Protein 4LB6 (pdb70)

Secondary structure (DSSP, 8-state):
-HHHHHHHHHHHHHH-SB-HHHHHHHHT--HHHHHHHHHHHHHTTSEEEE--TTSPPEEEE--

Nearest PDB structures (foldseek):
  4lb5-assembly1_B  TM=1.004E+00  e=7.755E-12  Danio rerio
  5j6x-assembly2_B  TM=9.483E-01  e=6.831E-11  Danio rerio
  3e6m-assembly1_B  TM=8.869E-01  e=2.151E-03  Ruegeria pomeroyi
  7ast-assembly1_X  TM=8.896E-01  e=1.431E-02  Homo sapiens
  8rxh-assembly1_Sa  TM=7.486E-01  e=6.612E-03  Leishmania major strain Friedlin

Structure (mmCIF, N/CA/C/O backbone):
data_4LB6
#
_entry.id   4LB6
#
_cell.length_a   110.910
_cell.length_b   110.910
_cell.length_c   43.140
_cell.angle_alpha   90.00
_cell.angle_beta   90.00
_cell.angle_gamma   90.00
#
_symmetry.space_group_name_H-M   'I 4 2 2'
#
loop_
_entity.id
_entity.type
_entity.pdbx_description
1 polymer 'Protein kinase containing Z-DNA binding domains'
2 polymer "5'-D(*TP*CP*GP*CP*GP*CP*GP*CP*GP*CP*GP*CP*G)-3'"
3 water water
#
loop_
_atom_site.group_PDB
_atom_site.id
_atom_site.type_symbol
_atom_site.label_atom_id
_atom_site.label_alt_id
_atom_site.label_comp_id
_atom_site.label_asym_id
_atom_site.label_entity_id
_atom_site.label_seq_id
_atom_site.pdbx_PDB_ins_code
_atom_site.Cartn_x
_atom_site.Cartn_y
_atom_site.Cartn_z
_atom_site.occupancy
_atom_site.B_iso_or_equiv
_atom_site.auth_seq_id
_atom_site.auth_comp_id
_atom_site.auth_asym_id
_atom_site.auth_atom_id
_atom_site.pdbx_PDB_model_num
ATOM 1 N N . GLU A 1 9 ? -8.712 20.794 28.724 1.00 55.75 7 GLU B N 1
ATOM 2 C CA . GLU A 1 9 ? -7.316 20.716 28.314 1.00 48.62 7 GLU B CA 1
ATOM 3 C C . GLU A 1 9 ? -6.620 22.063 28.173 1.00 45.72 7 GLU B C 1
ATOM 4 O O . GLU A 1 9 ? -7.074 23.015 27.485 1.00 40.30 7 GLU B O 1
ATOM 10 N N . ASN A 1 10 ? -5.438 22.087 28.757 1.00 47.02 8 ASN B N 1
ATOM 11 C CA . ASN A 1 10 ? -4.464 23.116 28.476 1.00 45.66 8 ASN B CA 1
ATOM 12 C C . ASN A 1 10 ? -4.098 23.053 27.009 1.00 41.20 8 ASN B C 1
ATOM 13 O O . ASN A 1 10 ? -3.828 24.080 26.404 1.00 38.28 8 ASN B O 1
ATOM 18 N N . GLU A 1 11 ? -4.146 21.861 26.414 1.00 41.66 9 GLU B N 1
ATOM 19 C CA . GLU A 1 11 ? -3.819 21.751 24.994 1.00 41.41 9 GLU B CA 1
ATOM 20 C C . GLU A 1 11 ? -4.852 22.465 24.109 1.00 36.62 9 GLU B C 1
ATOM 21 O O . GLU A 1 11 ? -4.506 23.124 23.133 1.00 38.44 9 GLU B O 1
ATOM 27 N N . ILE A 1 12 ? -6.125 22.269 24.417 1.00 29.03 10 ILE B N 1
ATOM 28 C CA . ILE A 1 12 ? -7.191 22.972 23.678 1.00 28.30 10 ILE B CA 1
ATOM 29 C C . ILE A 1 12 ? -6.989 24.457 23.824 1.00 30.93 10 ILE B C 1
ATOM 30 O O . ILE A 1 12 ? -7.071 25.205 22.857 1.00 27.79 10 ILE B O 1
ATOM 35 N N . GLU A 1 13 ? -6.735 24.898 25.057 1.00 30.66 11 GLU B N 1
ATOM 36 C CA . GLU A 1 13 ? -6.671 26.328 25.280 1.00 33.39 11 GLU B CA 1
ATOM 37 C C . GLU A 1 13 ? -5.448 26.879 24.582 1.00 27.59 11 GLU B C 1
ATOM 38 O O . GLU A 1 13 ? -5.529 27.942 24.013 1.00 28.91 11 GLU B O 1
ATOM 44 N N . MET A 1 14 ? -4.327 26.162 24.619 1.00 30.89 12 MET B N 1
ATOM 45 C CA . MET A 1 14 ? -3.141 26.607 23.882 1.00 33.60 12 MET B CA 1
ATOM 46 C C . MET A 1 14 ? -3.443 26.720 22.390 1.00 37.44 12 MET B C 1
ATOM 47 O O . MET A 1 14 ? -3.034 27.693 21.718 1.00 31.40 12 MET B O 1
ATOM 52 N N . ARG A 1 15 ? -4.150 25.723 21.864 1.00 30.39 13 ARG B N 1
ATOM 53 C CA . ARG A 1 15 ? -4.456 25.703 20.430 1.00 31.05 13 ARG B CA 1
ATOM 54 C C . ARG A 1 15 ? -5.409 26.855 20.011 1.00 28.93 13 ARG B C 1
ATOM 55 O O . ARG A 1 15 ? -5.257 27.463 18.953 1.00 29.63 13 ARG B O 1
ATOM 63 N N . ILE A 1 16 ? -6.347 27.184 20.879 1.00 27.13 14 ILE B N 1
ATOM 64 C CA . ILE A 1 16 ? -7.226 28.314 20.627 1.00 25.95 14 ILE B CA 1
ATOM 65 C C . ILE A 1 16 ? -6.448 29.625 20.641 1.00 27.03 14 ILE B C 1
ATOM 66 O O . ILE A 1 16 ? -6.605 30.468 19.744 1.00 26.88 14 ILE B O 1
ATOM 71 N N . CYS A 1 17 ? -5.587 29.778 21.640 1.00 27.18 15 CYS B N 1
ATOM 72 C CA . CYS A 1 17 ? -4.871 31.024 21.776 1.00 27.93 15 CYS B CA 1
ATOM 73 C C . CYS A 1 17 ? -3.886 31.150 20.627 1.00 34.39 15 CYS B C 1
ATOM 74 O O . CYS A 1 17 ? -3.589 32.247 20.147 1.00 34.16 15 CYS B O 1
ATOM 77 N N . ASP A 1 18 ? -3.368 30.019 20.196 1.00 30.91 16 ASP B N 1
ATOM 78 C CA . ASP A 1 18 ? -2.400 30.058 19.098 1.00 33.13 16 ASP B CA 1
ATOM 79 C C . ASP A 1 18 ? -3.092 30.453 17.780 1.00 33.05 16 ASP B C 1
ATOM 80 O O . ASP A 1 18 ? -2.544 31.176 16.958 1.00 34.52 16 ASP B O 1
ATOM 85 N N . TYR A 1 19 ? -4.310 29.957 17.594 1.00 31.46 17 TYR B N 1
ATOM 86 C CA . TYR A 1 19 ? -5.121 30.396 16.464 1.00 31.44 17 TYR B CA 1
ATOM 87 C C . TYR A 1 19 ? -5.332 31.933 16.461 1.00 31.12 17 TYR B C 1
ATOM 88 O O . TYR A 1 19 ? -5.104 32.634 15.429 1.00 32.60 17 TYR B O 1
ATOM 97 N N . LEU A 1 20 ? -5.747 32.452 17.610 1.00 30.50 18 LEU B N 1
ATOM 98 C CA . LEU A 1 20 ? -5.923 33.888 17.752 1.00 34.09 18 LEU B CA 1
ATOM 99 C C . LEU A 1 20 ? -4.588 34.656 17.571 1.00 33.16 18 LEU B C 1
ATOM 100 O O . LEU A 1 20 ? -4.577 35.730 16.990 1.00 38.02 18 LEU B O 1
ATOM 105 N N . ARG A 1 21 ? -3.487 34.118 18.070 1.00 32.35 19 ARG B N 1
ATOM 106 C CA . ARG A 1 21 ? -2.187 34.789 17.848 1.00 34.28 19 ARG B CA 1
ATOM 107 C C . ARG A 1 21 ? -1.898 34.973 16.371 1.00 36.18 19 ARG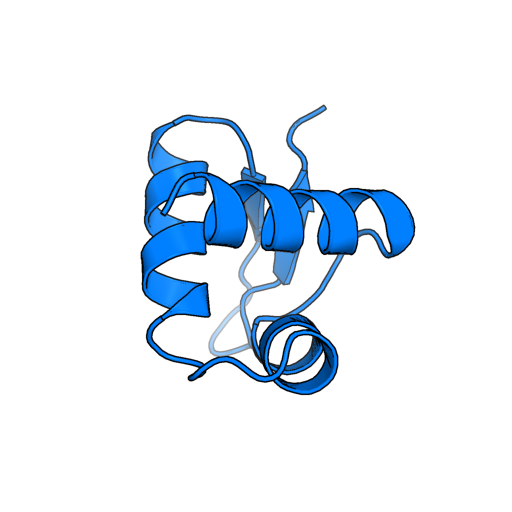 B C 1
ATOM 108 O O . ARG A 1 21 ? -1.436 36.039 15.945 1.00 44.25 19 ARG B O 1
ATOM 116 N N . ARG A 1 22 ? -2.157 33.932 15.581 1.00 36.56 20 ARG B N 1
ATOM 117 C CA . ARG A 1 22 ? -1.860 33.981 14.147 1.00 38.86 20 ARG B CA 1
ATOM 118 C C . ARG A 1 22 ? -2.917 34.710 13.332 1.00 43.05 20 ARG B C 1
ATOM 119 O O . ARG A 1 22 ? -2.617 35.277 12.271 1.00 41.03 20 ARG B O 1
ATOM 127 N N . HIS A 1 23 ? -4.166 34.678 13.786 1.00 40.12 21 HIS B N 1
ATOM 128 C CA . HIS A 1 23 ? -5.232 35.212 12.949 1.00 38.17 21 HIS B CA 1
ATOM 129 C C . HIS A 1 23 ? -5.831 36.522 13.394 1.00 38.51 21 HIS B C 1
ATOM 130 O O . HIS A 1 23 ? -6.568 37.119 12.623 1.00 38.89 21 HIS B O 1
ATOM 137 N N . GLY A 1 24 ? -5.546 36.959 14.612 1.00 45.88 22 GLY B N 1
ATOM 138 C CA . GLY A 1 24 ? -6.253 38.083 15.185 1.00 46.72 22 GLY B CA 1
ATOM 139 C C . GLY A 1 24 ? -7.745 37.797 15.355 1.00 46.85 22 GLY B C 1
ATOM 140 O O . GLY A 1 24 ? -8.166 36.636 15.512 1.00 40.72 22 GLY B O 1
ATOM 141 N N . ARG A 1 25 ? -8.532 38.873 15.309 1.00 47.50 23 ARG B N 1
ATOM 142 C CA . ARG A 1 25 ? -9.972 38.840 15.561 1.00 40.46 23 ARG B CA 1
ATOM 143 C C . ARG A 1 25 ? -10.619 37.688 14.819 1.00 38.87 23 ARG B C 1
ATOM 144 O O . ARG A 1 25 ? -10.493 37.599 13.603 1.00 44.30 23 ARG B O 1
ATOM 152 N N . SER A 1 26 ? -11.318 36.811 15.560 1.00 34.92 24 SER B N 1
ATOM 153 C CA . SER A 1 26 ? -11.949 35.635 14.984 1.00 38.25 24 SER B CA 1
ATOM 154 C C . SER A 1 26 ? -13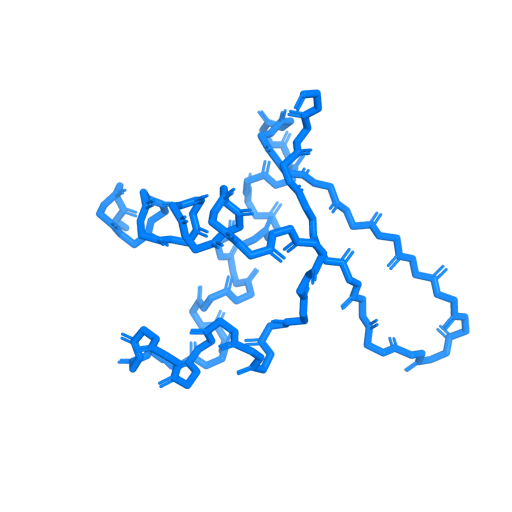.242 35.286 15.706 1.00 34.77 24 SER B C 1
ATOM 155 O O . SER A 1 26 ? -13.410 35.604 16.909 1.00 33.32 24 SER B O 1
ATOM 158 N N . THR A 1 27 ? -14.160 34.639 14.987 1.00 38.66 25 THR B N 1
ATOM 159 C CA . THR A 1 27 ? -15.368 34.093 15.606 1.00 32.66 25 THR B CA 1
ATOM 160 C C . THR A 1 27 ? -15.110 32.638 16.007 1.00 30.92 25 THR B C 1
ATOM 161 O O . THR A 1 27 ? -14.115 32.013 15.581 1.00 31.66 25 THR B O 1
ATOM 165 N N . VAL A 1 28 ? -15.974 32.104 16.859 1.00 24.92 26 VAL B N 1
ATOM 166 C CA . VAL A 1 28 ? -15.830 30.698 17.247 1.00 25.47 26 VAL B CA 1
ATOM 167 C C . VAL A 1 28 ? -15.897 29.785 16.004 1.00 21.89 26 VAL B C 1
ATOM 168 O O . VAL A 1 28 ? -15.280 28.717 15.958 1.00 23.18 26 VAL B O 1
ATOM 172 N N . GLN A 1 29 ? -16.665 30.196 15.006 1.00 24.34 27 GLN B N 1
ATOM 173 C CA . GLN A 1 29 ? -16.823 29.364 13.840 1.00 30.39 27 GLN B CA 1
ATOM 174 C C . GLN A 1 29 ? -15.480 29.205 13.092 1.00 38.38 27 GLN B C 1
ATOM 175 O O . GLN A 1 29 ? -15.080 28.074 12.729 1.00 33.20 27 GLN B O 1
ATOM 181 N N . ASP A 1 30 ? -14.757 30.330 12.953 1.00 35.74 28 ASP B N 1
ATOM 182 C CA . ASP A 1 30 ? -13.370 30.349 12.456 1.00 38.63 28 ASP B CA 1
ATOM 183 C C . ASP A 1 30 ? -12.499 29.306 13.138 1.00 37.01 28 ASP B C 1
ATOM 184 O O . ASP A 1 30 ? -11.793 28.522 12.501 1.00 38.61 28 ASP B O 1
ATOM 189 N N . ILE A 1 31 ? -12.551 29.321 14.461 1.00 32.90 29 ILE B N 1
ATOM 190 C CA . ILE A 1 31 ? -11.624 28.545 15.299 1.00 24.69 29 ILE B CA 1
ATOM 191 C C . ILE A 1 31 ? -12.003 27.046 15.293 1.00 26.60 29 ILE B C 1
ATOM 192 O O . ILE A 1 31 ? -11.156 26.175 15.034 1.00 29.02 29 ILE B O 1
ATOM 197 N N . PHE A 1 32 ? -13.280 26.711 15.504 1.00 23.92 30 PHE B N 1
ATOM 198 C CA . PHE A 1 32 ? -13.593 25.261 15.616 1.00 23.57 30 PHE B CA 1
ATOM 199 C C . PHE A 1 32 ? -13.397 24.479 14.320 1.00 28.17 30 PHE B C 1
ATOM 200 O O . PHE A 1 32 ? -13.088 23.287 14.339 1.00 27.61 30 PHE B O 1
ATOM 208 N N . LYS A 1 33 ? -13.609 25.112 13.174 1.00 30.51 31 LYS B N 1
ATOM 209 C CA . LYS A 1 33 ? -13.430 24.369 11.943 1.00 32.32 31 LYS B CA 1
ATOM 210 C C . LYS A 1 33 ? -11.950 24.101 11.692 1.00 42.03 31 LYS B C 1
ATOM 211 O O . LYS A 1 33 ? -11.605 23.041 11.183 1.00 44.09 31 LYS B O 1
ATOM 217 N N . GLU A 1 34 ? -11.079 25.056 12.019 1.00 35.97 32 GLU B N 1
ATOM 218 C CA . GLU A 1 34 ? -9.649 24.866 11.769 1.00 42.83 32 GLU B CA 1
ATOM 219 C C . GLU A 1 34 ? -9.105 23.838 12.744 1.00 43.24 32 GLU B C 1
ATOM 220 O O . GLU A 1 34 ? -8.358 22.948 12.360 1.00 48.25 32 GLU B O 1
ATOM 226 N N . LEU A 1 35 ? -9.522 23.935 13.997 1.00 36.08 33 LEU B N 1
ATOM 227 C CA . LEU A 1 35 ? -9.008 23.065 15.053 1.00 35.87 33 LEU B CA 1
ATOM 228 C C . LEU A 1 35 ? -9.683 21.689 15.079 1.00 39.0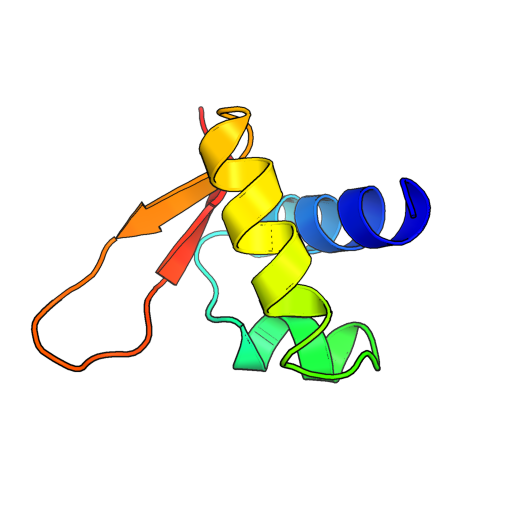6 33 LEU B C 1
ATOM 229 O O . LEU A 1 35 ? -9.255 20.794 15.814 1.00 40.41 33 LEU B O 1
ATOM 234 N N . LYS A 1 36 ? -10.763 21.539 14.306 1.00 38.11 34 LYS B N 1
ATOM 235 C CA . LYS A 1 36 ? -11.571 20.323 14.326 1.00 36.36 34 LYS B CA 1
ATOM 236 C C . LYS A 1 36 ? -12.014 19.940 15.728 1.00 37.37 34 LYS B C 1
ATOM 237 O O . LYS A 1 36 ? -11.784 18.822 16.162 1.00 39.62 34 LYS B O 1
ATOM 243 N N . LEU A 1 37 ? -12.636 20.887 16.442 1.00 29.30 35 LEU B N 1
ATOM 244 C CA . LEU A 1 37 ? -13.225 20.651 17.759 1.00 26.10 35 LEU B CA 1
ATOM 245 C C . LEU A 1 37 ? -14.741 21.004 17.670 1.00 24.14 35 LEU B C 1
ATOM 246 O O . LEU A 1 37 ? -15.180 21.609 16.694 1.00 28.75 35 LEU B O 1
ATOM 251 N N . GLU A 1 38 ? -15.542 20.614 18.662 1.00 26.61 36 GLU B N 1
ATOM 252 C CA . GLU A 1 38 ? -16.945 21.064 18.669 1.00 26.50 36 GLU B CA 1
ATOM 253 C C . GLU A 1 38 ? -16.939 22.561 18.951 1.00 21.78 36 GLU B C 1
ATOM 254 O O . GLU A 1 38 ? -16.159 23.035 19.760 1.00 21.37 36 GLU B O 1
ATOM 260 N N . LYS A 1 39 ? -17.890 23.258 18.384 1.00 17.58 37 LYS B N 1
ATOM 261 C CA . LYS A 1 39 ? -18.115 24.692 18.646 1.00 18.38 37 LYS B CA 1
ATOM 262 C C . LYS A 1 39 ? -18.327 24.909 20.135 1.00 18.95 37 LYS B C 1
ATOM 263 O O . LYS A 1 39 ? -17.715 25.809 20.708 1.00 18.70 37 LYS B O 1
ATOM 269 N N . SER A 1 40 ? -19.125 24.062 20.782 1.00 18.75 38 SER B N 1
ATOM 270 C CA A SER A 1 40 ? -19.400 24.280 22.196 0.56 18.98 38 SER B CA 1
ATOM 271 C CA B SER A 1 40 ? -19.382 24.218 22.221 0.44 19.61 38 SER B CA 1
ATOM 272 C C . SER A 1 40 ? -18.102 24.130 23.029 1.00 18.66 38 SER B C 1
ATOM 273 O O . SER A 1 40 ? -17.910 24.849 24.052 1.00 18.44 38 SER B O 1
ATOM 278 N N . THR A 1 41 ? -17.206 23.205 22.640 1.00 19.44 39 THR B N 1
ATOM 279 C CA . THR A 1 41 ? -15.951 23.067 23.378 1.00 17.66 39 THR B CA 1
ATOM 280 C C . THR A 1 41 ? -15.092 24.309 23.195 1.00 18.73 39 THR B C 1
ATOM 281 O O . THR A 1 41 ? -14.450 24.786 24.123 1.00 20.55 39 THR B O 1
ATOM 285 N N . VAL A 1 42 ? -15.015 24.829 21.972 1.00 14.90 40 VAL B N 1
ATOM 286 C CA . VAL A 1 42 ? -14.221 26.031 21.810 1.00 16.62 40 VAL B CA 1
AT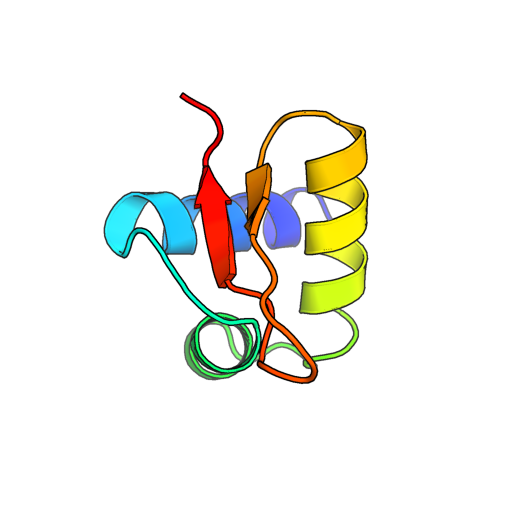OM 287 C C . VAL A 1 42 ? -14.873 27.205 22.588 1.00 20.81 40 VAL B C 1
ATOM 288 O O . VAL A 1 42 ? -14.171 27.986 23.255 1.00 17.93 40 VAL B O 1
ATOM 292 N N . ASN A 1 43 ? -16.190 27.346 22.503 1.00 15.96 41 ASN B N 1
ATOM 293 C CA . ASN A 1 43 ? -16.805 28.438 23.263 1.00 17.52 41 ASN B CA 1
ATOM 294 C C . ASN A 1 43 ? -16.589 28.280 24.773 1.00 20.39 41 ASN B C 1
ATOM 295 O O . ASN A 1 43 ? -16.378 29.294 25.450 1.00 19.78 41 ASN B O 1
ATOM 300 N N . ARG A 1 44 ? -16.706 27.061 25.319 1.00 17.65 42 ARG B N 1
ATOM 301 C CA . ARG A 1 44 ? -16.496 26.867 26.774 1.00 21.35 42 ARG B CA 1
ATOM 302 C C . ARG A 1 44 ? -15.121 27.452 27.128 1.00 24.46 42 ARG B C 1
ATOM 303 O O . ARG A 1 44 ? -14.968 28.218 28.117 1.00 21.18 42 ARG B O 1
ATOM 311 N N . HIS A 1 45 ? -14.126 27.080 26.328 1.00 20.10 43 HIS B N 1
ATOM 312 C CA . HIS A 1 45 ? -12.762 27.556 26.623 1.00 21.89 43 HIS B CA 1
ATOM 313 C C . HIS A 1 45 ? -12.554 29.041 26.364 1.00 22.81 43 HIS B C 1
ATOM 314 O O . HIS A 1 45 ? -11.785 29.663 27.092 1.00 22.42 43 HIS B O 1
ATOM 321 N N . LEU A 1 46 ? -13.207 29.616 25.340 1.00 17.63 44 LEU B N 1
ATOM 322 C CA . LEU A 1 46 ? -13.071 31.059 25.112 1.00 19.06 44 LEU B CA 1
ATOM 323 C C . LEU A 1 46 ? -13.614 31.844 26.306 1.00 26.07 44 LEU B C 1
ATOM 324 O O . LEU A 1 46 ? -12.969 32.804 26.792 1.00 25.25 44 LEU B O 1
ATOM 329 N N . TYR A 1 47 ? -14.791 31.429 26.789 1.00 22.04 45 TYR B N 1
ATOM 330 C CA . TYR A 1 47 ? -15.412 32.128 27.942 1.00 22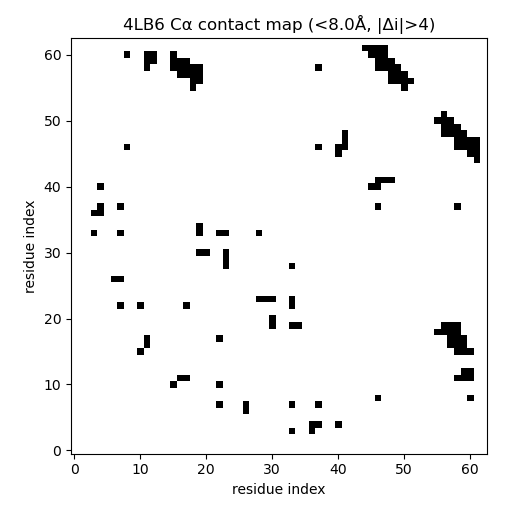.49 45 TYR B CA 1
ATOM 331 C C . TYR A 1 47 ? -14.537 31.967 29.177 1.00 27.18 45 TYR B C 1
ATOM 332 O O . TYR A 1 47 ? -14.304 32.934 29.937 1.00 29.92 45 TYR B O 1
ATOM 341 N N . SER A 1 48 ? -14.021 30.764 29.385 1.00 23.64 46 SER B N 1
ATO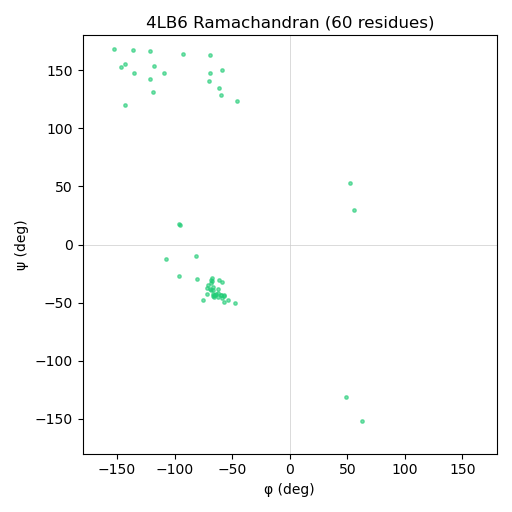M 342 C CA . SER A 1 48 ? -13.033 30.548 30.475 1.00 27.64 46 SER B CA 1
ATOM 343 C C . SER A 1 48 ? -11.750 31.387 30.356 1.00 30.67 46 SER B C 1
ATOM 344 O O . SER A 1 48 ? -11.228 31.909 31.368 1.00 30.41 46 SER B O 1
ATOM 347 N N . LEU A 1 49 ? -11.209 31.476 29.145 1.00 29.02 47 LEU B N 1
ATOM 348 C CA . LEU A 1 49 ? -10.025 32.312 28.923 1.00 26.05 47 LEU B CA 1
ATOM 349 C C . LEU A 1 49 ? -10.348 33.795 29.075 1.00 29.83 47 LEU B C 1
ATOM 350 O O . LEU A 1 49 ? -9.481 34.593 29.407 1.00 34.01 47 LEU B O 1
ATOM 355 N N . GLN A 1 50 ? -11.573 34.179 28.760 1.00 28.98 48 GLN B N 1
ATOM 356 C CA . GLN A 1 50 ? -11.962 35.564 28.940 1.00 32.60 48 GLN B CA 1
ATOM 357 C C . GLN A 1 50 ? -11.976 35.884 30.460 1.00 36.96 48 GLN B C 1
ATOM 358 O O . GLN A 1 50 ? -11.551 36.981 30.929 1.00 42.11 48 GLN B O 1
ATOM 364 N N . ALA A 1 51 ? -12.445 34.913 31.242 1.00 34.94 49 ALA B N 1
ATOM 365 C CA . ALA A 1 51 ? -12.594 35.127 32.680 1.00 39.89 49 ALA B CA 1
ATOM 366 C C . ALA A 1 51 ? -11.206 35.266 33.250 1.00 39.75 49 ALA B C 1
ATOM 367 O O . ALA A 1 51 ? -11.020 35.981 34.224 1.00 47.16 49 ALA B O 1
ATOM 369 N N . SER A 1 52 ? -10.228 34.622 32.618 1.00 43.87 50 SER B N 1
ATOM 370 C CA . SER A 1 52 ? -8.840 34.652 33.101 1.00 43.01 50 SER B CA 1
ATOM 371 C C . SER A 1 52 ? -7.966 35.704 32.427 1.00 43.31 50 SER B C 1
ATOM 372 O O . SER A 1 52 ? -6.733 35.664 32.525 1.00 44.05 50 SER B O 1
ATOM 375 N N . LYS A 1 53 ? -8.626 36.661 31.790 1.00 43.39 51 LYS B N 1
ATOM 376 C CA . LYS A 1 53 ? -8.010 37.813 31.140 1.00 47.92 51 LYS B CA 1
ATOM 377 C C . LYS A 1 53 ? -6.974 37.466 30.098 1.00 45.65 51 LYS B C 1
ATOM 378 O O . LYS A 1 53 ? -6.048 38.243 29.864 1.00 45.39 51 LYS B O 1
ATOM 384 N N . GLN A 1 54 ? -7.130 36.316 29.445 1.00 40.13 52 GLN B N 1
AT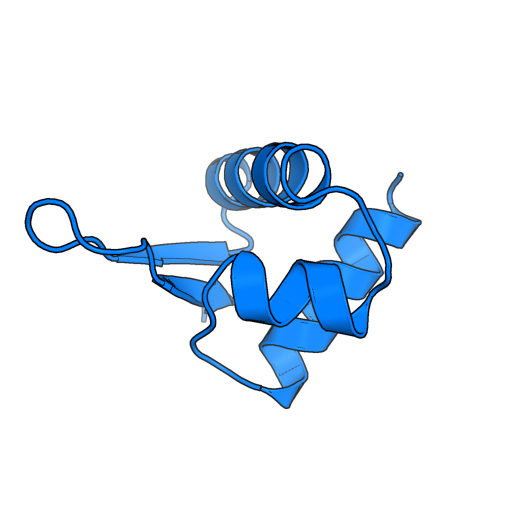OM 385 C CA . GLN A 1 54 ? -6.228 35.932 28.367 1.00 40.87 52 GLN B CA 1
ATOM 386 C C . GLN A 1 54 ? -6.763 36.278 26.951 1.00 38.18 52 GLN B C 1
ATOM 387 O O . GLN A 1 54 ? -5.990 36.485 26.044 1.00 38.99 52 GLN B O 1
ATOM 393 N N . VAL A 1 55 ? -8.083 36.339 26.776 1.00 37.71 53 VAL B N 1
ATOM 394 C CA . VAL A 1 55 ? -8.689 36.773 25.526 1.00 36.98 53 VAL B CA 1
ATOM 395 C C . VAL A 1 55 ? -9.841 37.717 25.871 1.00 38.02 53 VAL B C 1
ATOM 396 O O . VAL A 1 55 ? -10.293 37.787 27.023 1.00 38.66 53 VAL B O 1
ATOM 400 N N . PHE A 1 56 ? -10.355 38.419 24.881 1.00 38.65 54 PHE B N 1
ATOM 401 C CA . PHE A 1 56 ? -11.554 39.238 25.146 1.00 39.74 54 PHE B CA 1
ATOM 402 C C . PHE A 1 56 ? -12.459 39.212 23.960 1.00 41.35 54 PHE B C 1
ATOM 403 O O . PHE A 1 56 ? -12.043 38.921 22.844 1.00 40.92 54 PHE B O 1
ATOM 411 N N . LYS A 1 57 ? -13.737 39.456 24.203 1.00 44.77 55 LYS B N 1
ATOM 412 C CA . LYS A 1 57 ? -14.643 39.500 23.086 1.00 46.54 55 LYS B CA 1
ATOM 413 C C . LYS A 1 57 ? -15.238 40.887 23.000 1.00 50.48 55 LYS B C 1
ATOM 414 O O . LYS A 1 57 ? -15.311 41.607 24.000 1.00 51.96 55 LYS B O 1
ATOM 420 N N . THR A 1 58 ? -15.634 41.243 21.785 1.00 49.55 56 THR B N 1
ATOM 421 C CA . THR A 1 58 ? -16.423 42.423 21.511 1.00 50.09 56 THR B CA 1
ATOM 422 C C . THR A 1 58 ? -17.680 41.940 20.833 1.00 51.69 56 THR B C 1
ATOM 423 O O . THR A 1 58 ? -17.668 40.973 20.056 1.00 48.75 56 THR B O 1
ATOM 427 N N . VAL A 1 59 ? -18.777 42.601 21.168 1.00 56.47 57 VAL 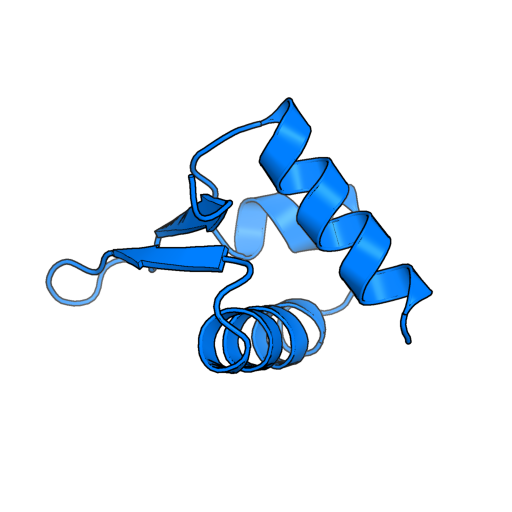B N 1
ATOM 428 C CA . VAL A 1 59 ? -20.087 42.183 20.710 1.00 57.44 57 VAL B CA 1
ATOM 429 C C . VAL A 1 59 ? -20.863 43.406 20.230 1.00 51.93 57 VAL B C 1
ATOM 430 O O . VAL A 1 59 ? -20.715 44.525 20.735 1.00 58.27 57 VAL B O 1
ATOM 434 N N . GLU A 1 60 ? -21.700 43.176 19.238 1.00 52.36 58 GLU B N 1
ATOM 435 C CA . GLU A 1 60 ? -22.530 44.213 18.674 1.00 60.51 58 GLU B CA 1
ATOM 436 C C . GLU A 1 60 ? -23.864 43.557 18.342 1.00 60.53 58 GLU B C 1
ATOM 437 O O . GLU A 1 60 ? -23.902 42.574 17.599 1.00 53.64 58 GLU B O 1
ATOM 443 N N . ASP A 1 61 ? -24.943 44.052 18.948 1.00 63.30 59 ASP B N 1
ATOM 444 C CA . ASP A 1 61 ? -26.269 43.485 18.736 1.00 66.02 59 ASP B CA 1
ATOM 445 C C . ASP A 1 61 ? -26.316 41.950 18.886 1.00 70.69 59 ASP B C 1
ATOM 446 O O . ASP A 1 61 ? -25.797 41.393 19.872 1.00 66.48 59 ASP B O 1
ATOM 451 N N . ASN A 1 62 ? -26.919 41.260 17.913 1.00 75.37 60 ASN B N 1
ATOM 452 C CA . ASN A 1 62 ? -26.951 39.782 17.938 1.00 68.28 60 ASN B CA 1
ATOM 453 C C . ASN A 1 62 ? -25.834 39.121 17.123 1.00 67.19 60 ASN B C 1
ATOM 454 O O . ASN A 1 62 ? -25.901 37.912 16.815 1.00 60.40 60 ASN B O 1
ATOM 459 N N . LYS A 1 63 ? -24.803 39.904 16.791 1.00 65.20 61 LYS B N 1
ATOM 460 C CA . LYS A 1 63 ? -23.724 39.408 15.941 1.00 56.65 61 LYS B CA 1
ATOM 461 C C . LYS A 1 63 ? -22.882 38.369 16.618 1.00 51.80 61 LYS B C 1
ATOM 462 O O . LYS A 1 63 ? -22.906 38.215 17.842 1.00 50.84 61 LYS B O 1
ATOM 468 N N . ARG A 1 64 ? -22.130 37.629 15.819 1.00 49.02 62 ARG B N 1
ATOM 469 C CA . ARG A 1 64 ? -21.165 36.724 16.389 1.00 45.85 62 ARG B CA 1
ATOM 470 C C . ARG A 1 64 ? -20.190 37.509 17.201 1.00 43.27 62 ARG B C 1
ATOM 471 O O . ARG A 1 64 ? -19.611 38.447 16.690 1.00 43.23 62 ARG B O 1
ATOM 479 N N . PRO A 1 65 ? -19.975 37.103 18.456 1.00 40.27 63 PRO B N 1
ATOM 480 C CA . PRO A 1 65 ? -18.900 37.741 19.205 1.00 37.75 63 PRO B CA 1
ATOM 481 C C . PRO A 1 65 ? -17.611 37.511 18.437 1.00 39.89 63 PRO B C 1
ATOM 482 O O . PRO A 1 65 ? -17.505 36.528 17.682 1.00 38.72 63 PRO B O 1
ATOM 486 N N . VAL A 1 66 ? -16.697 38.458 18.569 1.00 34.97 64 VAL B N 1
ATOM 487 C CA . VAL A 1 66 ? -15.402 38.344 17.937 1.00 34.43 64 VAL B CA 1
ATOM 488 C C . VAL A 1 66 ? -14.350 38.350 19.002 1.00 33.93 64 VAL B C 1
ATOM 489 O O . VAL A 1 66 ? -14.323 39.222 19.878 1.00 44.02 64 VAL B O 1
ATOM 493 N N . TRP A 1 67 ? -13.436 37.388 18.911 1.00 34.82 65 TRP B N 1
ATOM 494 C CA . TRP A 1 67 ? -12.500 37.126 19.985 1.00 33.22 65 TRP B CA 1
ATOM 495 C C . TRP A 1 67 ? -11.099 37.566 19.578 1.00 36.73 65 TRP B C 1
ATOM 496 O O . TRP A 1 67 ? -10.769 37.485 18.414 1.00 35.81 65 TRP B O 1
ATOM 507 N N . ASN A 1 68 ? -10.301 38.011 20.539 1.00 33.22 66 ASN B N 1
ATOM 508 C CA . ASN A 1 68 ? -8.882 38.232 20.284 1.00 35.72 66 ASN B CA 1
ATOM 509 C C . ASN A 1 68 ? -8.071 38.075 21.563 1.00 38.80 66 ASN B C 1
ATOM 510 O O . ASN A 1 68 ? -8.611 38.005 22.657 1.00 33.82 66 ASN B O 1
ATOM 515 N N . LEU A 1 69 ? -6.752 38.014 21.432 1.00 37.06 67 LEU B N 1
ATOM 516 C CA . LEU A 1 69 ? -5.885 38.006 22.591 1.00 36.70 67 LEU B CA 1
ATOM 517 C C . LEU A 1 69 ? -5.879 39.358 23.303 1.00 40.96 67 LEU B C 1
ATOM 518 O O . LEU A 1 69 ? -5.880 40.402 22.684 1.00 45.35 67 LEU B O 1
ATOM 523 N N . VAL A 1 70 ? -5.869 39.318 24.618 1.00 43.78 68 VAL B N 1
ATOM 524 C CA . VAL A 1 70 ? -5.619 40.500 25.413 1.00 47.75 68 VAL B CA 1
ATOM 525 C C . VAL A 1 70 ? -4.199 41.011 25.062 1.00 56.56 68 VAL B C 1
ATOM 526 O O . VAL A 1 70 ? -3.283 40.209 24.910 1.00 51.73 68 VAL B O 1
ATOM 530 N N . GLU A 1 71 ? -4.038 42.318 24.853 1.00 67.11 69 GLU B N 1
ATOM 531 C CA . GLU A 1 71 ? -2.703 42.952 24.762 1.00 77.14 69 GLU B CA 1
ATOM 532 C C . GLU A 1 71 ? -1.655 42.349 23.811 1.00 84.30 69 GLU B C 1
ATOM 533 O O . GLU A 1 71 ? -1.960 41.494 22.971 1.00 87.63 69 GLU B O 1
#

Solvent-accessible surface area: 4406 Å² total; per-residue (Å²): 141,124,94,25,40,124,83,0,26,48,13,2,155,114,94,24,142,4,23,10,32,66,0,49,143,90,15,184,39,130,93,66,30,0,35,145,25,0,92,55,2,54,86,62,166,94,2,84,62,56,92,102,137,160,120,134,40,26,2,37,50,57,205

Radius of gyration: 10.49 Å; Cα contacts (8 Å, |Δi|>4): 77; chains: 1; bounding box: 25×24×21 Å

Sequence (63 aa):
ENEIEMRICDYLRRHGRSTVQDIFKELKLEKSSTVNRHLYSLQASKQVFKTVEDNKRPVWNLVE

B-factor: mean 36.65, std 15.26, range [13.21, 96.79]

Foldseek 3Di:
DVVLLVQQQVCQVVPPKDFLVVRCVVVVDDSVVNVVSQVVCVVVQQKHWDDDDPDGIIMHGHD